Protein AF-A0A928A9N7-F1 (afdb_monomer_lite)

Foldseek 3Di:
DVVLQVVLLVCQDPVNQQVLFVVLVVLLLVVAAQPDDVGSVVLLLVLCVVVVQWQWDAFDQGMWTGGNHGTDDDGPQDDPDSDDSPPVPDDRDPVNDDDVVRSVVGSVRSVVSSVVCVVVPD

Secondary structure (DSSP, 8-state):
-HHHHHHHHHHTSHHHHHHHHHHHHHHHHTTS---STTHHHHHHHHHHHHTTTEEEEEETTEEEEEESS-EEEEETTS-SSSS-----TT---GGGS--HHHHHHHHHHHHHHHHHHHHHH-

Sequence (122 aa):
MEEIRERLNYQASEKEVEKVGNIVRQRLLERIPNYYQGGANGLLNRIINRLGGHFVTAFRLGYAGFGVNQFYISYDYYDSTFKHVKVEYKTVSDDLFLTSHDIDTIVNGLMIKVEDYLEEFG

Organism: NCBI:txid315405

Radius of gyration: 15.91 Å; chains: 1; bounding box: 43×23×45 Å

pLDDT: mean 84.78, std 14.53, range [40.91, 97.94]

Structure (mmCIF, N/CA/C/O backbone):
data_AF-A0A928A9N7-F1
#
_entry.id   AF-A0A928A9N7-F1
#
loop_
_atom_site.group_PDB
_atom_site.id
_atom_site.type_symbol
_atom_site.label_atom_id
_atom_site.label_alt_id
_atom_site.label_comp_id
_atom_site.label_asym_id
_atom_site.label_entity_id
_atom_site.label_seq_id
_atom_site.pdbx_PDB_ins_code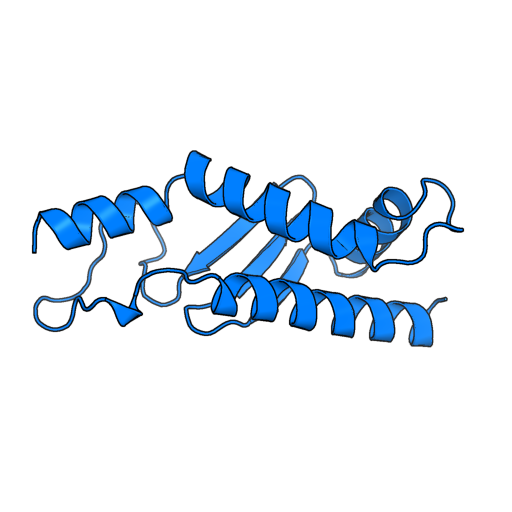
_atom_site.Cartn_x
_atom_site.Cartn_y
_atom_site.Cartn_z
_atom_site.occupancy
_atom_site.B_iso_or_equiv
_atom_site.auth_seq_id
_atom_site.auth_comp_id
_atom_site.auth_asym_id
_atom_site.auth_atom_id
_atom_site.pdbx_PDB_model_num
ATOM 1 N N . MET A 1 1 ? -15.886 -3.552 22.918 1.00 62.94 1 MET A N 1
ATOM 2 C CA . MET A 1 1 ? -16.508 -2.786 21.812 1.00 62.94 1 MET A CA 1
ATOM 3 C C . MET A 1 1 ? -15.847 -1.424 21.642 1.00 62.94 1 MET A C 1
ATOM 5 O O . MET A 1 1 ? -15.367 -1.177 20.546 1.00 62.94 1 MET A O 1
ATOM 9 N N . GLU A 1 2 ? -15.748 -0.595 22.693 1.00 71.31 2 GLU A N 1
ATOM 10 C CA . GLU A 1 2 ? -15.001 0.684 22.659 1.00 71.31 2 GLU A CA 1
ATOM 11 C C . GLU A 1 2 ? -13.538 0.483 22.212 1.00 71.31 2 GLU A C 1
ATOM 13 O O . GLU A 1 2 ? -13.111 1.057 21.219 1.00 71.31 2 GLU A O 1
ATOM 18 N N . GLU A 1 3 ? -12.823 -0.453 22.846 1.00 77.56 3 GLU A N 1
ATOM 19 C CA . GLU A 1 3 ? -11.409 -0.751 22.558 1.00 77.56 3 GLU A CA 1
ATOM 20 C C . GLU A 1 3 ? -11.160 -1.227 21.113 1.00 77.56 3 GLU A C 1
ATOM 22 O O . GLU A 1 3 ? -10.233 -0.777 20.442 1.00 77.56 3 GLU A O 1
ATOM 27 N N . ILE A 1 4 ? -12.015 -2.114 20.592 1.00 79.00 4 ILE A N 1
ATOM 28 C CA . ILE A 1 4 ? -11.904 -2.604 19.208 1.00 79.00 4 ILE A CA 1
ATOM 29 C C . ILE A 1 4 ? -12.144 -1.449 18.226 1.00 79.00 4 ILE A C 1
ATOM 31 O O . ILE A 1 4 ? -11.435 -1.319 17.232 1.00 79.00 4 ILE A O 1
ATOM 35 N N . ARG A 1 5 ? -13.099 -0.562 18.528 1.00 78.00 5 ARG A N 1
ATOM 36 C CA . ARG A 1 5 ? -13.392 0.616 17.707 1.00 78.00 5 ARG A CA 1
ATOM 37 C C . ARG A 1 5 ? -12.240 1.619 17.707 1.00 78.00 5 ARG A C 1
ATOM 39 O O . ARG A 1 5 ? -11.907 2.146 16.651 1.00 78.00 5 ARG A O 1
ATOM 46 N N . GLU A 1 6 ? -11.624 1.871 18.857 1.00 82.56 6 GLU A N 1
ATOM 47 C CA . GLU A 1 6 ? -10.438 2.727 18.963 1.00 82.56 6 GLU A CA 1
ATOM 48 C C . GLU A 1 6 ? -9.273 2.173 18.142 1.00 82.56 6 GLU A C 1
ATOM 50 O O . GLU A 1 6 ? -8.668 2.906 17.361 1.00 82.56 6 GLU A O 1
ATOM 55 N N . ARG A 1 7 ? -9.017 0.863 18.235 1.00 85.81 7 ARG A N 1
ATOM 56 C CA . ARG A 1 7 ? -7.993 0.188 17.427 1.00 85.81 7 ARG A CA 1
ATOM 57 C C . ARG A 1 7 ? -8.289 0.277 15.927 1.00 85.81 7 ARG A C 1
ATOM 59 O O . ARG A 1 7 ? -7.380 0.547 15.147 1.00 85.81 7 ARG A O 1
ATOM 66 N N . LEU A 1 8 ? -9.546 0.099 15.516 1.00 84.88 8 LEU A N 1
ATOM 67 C CA . LEU A 1 8 ? -9.966 0.215 14.114 1.00 84.88 8 LEU A CA 1
ATOM 68 C C . LEU A 1 8 ? -9.848 1.652 13.587 1.00 84.88 8 LEU A C 1
ATOM 70 O O . LEU A 1 8 ? -9.446 1.857 12.441 1.00 84.88 8 LEU A O 1
ATOM 74 N N . ASN A 1 9 ? -10.151 2.653 14.415 1.00 83.44 9 ASN A N 1
ATOM 75 C CA . ASN A 1 9 ? -9.932 4.058 14.070 1.00 83.44 9 ASN A CA 1
ATOM 76 C C . ASN A 1 9 ? -8.436 4.379 13.956 1.00 83.44 9 ASN A C 1
ATOM 78 O O . ASN A 1 9 ? -8.034 5.103 13.050 1.00 83.44 9 ASN A O 1
ATOM 82 N N . TYR A 1 10 ? -7.607 3.831 14.849 1.00 88.88 10 TYR A N 1
ATOM 83 C CA . TYR A 1 10 ? -6.157 3.999 14.790 1.00 88.88 10 TYR A CA 1
ATOM 84 C C . TYR A 1 10 ? -5.562 3.368 13.525 1.00 88.88 10 TYR A C 1
ATOM 86 O O . TYR A 1 10 ? -4.787 4.019 12.830 1.00 88.88 10 TYR A O 1
ATOM 94 N N . GLN A 1 11 ? -5.979 2.150 13.173 1.00 90.81 11 GLN A N 1
ATOM 95 C CA . GLN A 1 11 ? -5.579 1.481 11.931 1.00 90.81 11 GLN A CA 1
ATOM 96 C C . GLN A 1 11 ? -5.930 2.297 10.677 1.00 90.81 11 GLN A C 1
ATOM 98 O O . GLN A 1 11 ? -5.157 2.324 9.722 1.00 90.81 11 GLN A O 1
ATOM 103 N N . ALA A 1 12 ? -7.089 2.961 10.671 1.00 87.38 12 ALA A N 1
ATOM 104 C CA . ALA A 1 12 ? -7.527 3.812 9.565 1.00 87.38 12 ALA A CA 1
ATOM 105 C C . ALA A 1 12 ? -6.967 5.247 9.632 1.00 87.38 12 ALA A C 1
ATOM 107 O O . ALA A 1 12 ? -7.288 6.073 8.776 1.00 87.38 12 ALA A O 1
ATOM 108 N N . SER A 1 13 ? -6.156 5.568 10.645 1.00 89.31 13 SER A N 1
ATOM 109 C CA . SER A 1 13 ? -5.544 6.888 10.773 1.00 89.31 13 SER A CA 1
ATOM 110 C C . SER A 1 13 ? -4.468 7.105 9.712 1.00 89.31 13 SER A C 1
ATOM 112 O O . SER A 1 13 ? -3.756 6.178 9.328 1.00 89.31 13 SER A O 1
ATOM 114 N N . GLU A 1 14 ? -4.305 8.357 9.287 1.00 90.06 14 GLU A N 1
ATOM 115 C CA . GLU A 1 14 ? -3.295 8.762 8.302 1.00 90.06 14 GLU A CA 1
ATOM 116 C C . GLU A 1 14 ? -1.891 8.275 8.679 1.00 90.06 14 GLU A C 1
ATOM 118 O O . GLU A 1 14 ? -1.193 7.696 7.852 1.00 90.06 14 GLU A O 1
ATOM 123 N N . LYS A 1 15 ? -1.517 8.408 9.957 1.00 92.44 15 LYS A N 1
ATOM 124 C CA . LYS A 1 15 ? -0.209 7.985 10.469 1.00 92.44 15 LYS A CA 1
ATOM 125 C C . LYS A 1 15 ? 0.029 6.481 10.317 1.00 92.44 15 LYS A C 1
ATOM 127 O O . LYS A 1 15 ? 1.133 6.070 9.959 1.00 92.44 15 LYS A O 1
ATOM 132 N N . GLU A 1 16 ? -0.969 5.652 10.627 1.00 94.19 16 GLU A N 1
ATOM 133 C CA . GLU A 1 16 ? -0.800 4.199 10.518 1.00 94.19 16 GLU A CA 1
ATOM 134 C C . GLU A 1 16 ? -0.820 3.758 9.050 1.00 94.19 16 GLU A C 1
ATOM 136 O O . GLU A 1 16 ? -0.001 2.931 8.650 1.00 94.19 16 GLU A O 1
ATOM 141 N N . VAL A 1 17 ? -1.664 4.376 8.219 1.00 94.00 17 VAL A N 1
ATOM 142 C CA . VAL A 1 17 ? -1.685 4.143 6.767 1.00 94.00 17 VAL A CA 1
ATOM 143 C C . VAL A 1 17 ? -0.353 4.533 6.121 1.00 94.00 17 VAL A C 1
ATOM 145 O O . VAL A 1 17 ? 0.177 3.765 5.319 1.00 94.00 17 VAL A O 1
ATOM 148 N N . GLU A 1 18 ? 0.235 5.671 6.492 1.00 94.62 18 GLU A N 1
ATOM 149 C CA . GLU A 1 18 ? 1.547 6.105 6.001 1.00 94.62 18 GLU A CA 1
ATOM 150 C C . GLU A 1 18 ? 2.647 5.112 6.396 1.00 94.62 18 GLU A C 1
ATOM 152 O O . GLU A 1 18 ? 3.456 4.698 5.564 1.00 94.62 18 GLU A O 1
ATOM 157 N N . LYS A 1 19 ? 2.650 4.664 7.655 1.00 95.94 19 LYS A N 1
ATOM 158 C CA . LYS A 1 19 ? 3.596 3.658 8.147 1.00 95.94 19 LYS A CA 1
ATOM 159 C C . LYS A 1 19 ? 3.485 2.344 7.372 1.00 95.94 19 LYS A C 1
ATOM 161 O O . LYS A 1 19 ? 4.509 1.803 6.955 1.00 95.94 19 LYS A O 1
ATOM 166 N N . VAL A 1 20 ? 2.270 1.841 7.147 1.00 96.50 20 VAL A N 1
ATOM 167 C CA . VAL A 1 20 ? 2.044 0.645 6.317 1.00 96.50 20 VAL A CA 1
ATOM 168 C C . VAL A 1 20 ? 2.512 0.896 4.884 1.00 96.50 20 VAL A C 1
ATOM 170 O O . VAL A 1 20 ? 3.211 0.062 4.311 1.00 96.50 20 VAL A O 1
ATOM 173 N N . GLY A 1 21 ? 2.215 2.069 4.328 1.00 96.38 21 GLY A N 1
ATOM 174 C CA . GLY A 1 21 ? 2.650 2.470 2.995 1.00 96.38 21 GLY A CA 1
ATOM 175 C C . GLY A 1 21 ? 4.162 2.496 2.822 1.00 96.38 21 GLY A C 1
ATOM 176 O O . GLY A 1 21 ? 4.664 2.045 1.794 1.00 96.38 21 GLY A O 1
ATOM 177 N N . ASN A 1 22 ? 4.901 2.946 3.837 1.00 96.31 22 ASN A N 1
ATOM 178 C CA . ASN A 1 22 ? 6.362 2.916 3.843 1.00 96.31 22 ASN A CA 1
ATOM 179 C C . ASN A 1 22 ? 6.899 1.479 3.821 1.00 96.31 22 ASN A C 1
ATOM 181 O O . ASN A 1 22 ? 7.817 1.186 3.055 1.00 96.31 22 ASN A O 1
ATOM 185 N N . ILE A 1 23 ? 6.288 0.570 4.589 1.00 97.25 23 ILE A N 1
ATOM 186 C CA . ILE A 1 23 ? 6.652 -0.856 4.594 1.00 97.25 23 ILE A CA 1
ATOM 187 C C . ILE A 1 23 ? 6.385 -1.484 3.222 1.00 97.25 23 ILE A C 1
ATOM 189 O O . ILE A 1 23 ? 7.264 -2.142 2.663 1.00 97.25 23 ILE A O 1
ATOM 193 N N . VAL A 1 24 ? 5.191 -1.267 2.660 1.00 97.12 24 VAL A N 1
ATOM 194 C CA . VAL A 1 24 ? 4.820 -1.788 1.336 1.00 97.12 24 VAL A CA 1
ATOM 195 C C . VAL A 1 24 ? 5.762 -1.236 0.272 1.00 97.12 24 VAL A C 1
ATOM 197 O O . VAL A 1 24 ? 6.288 -2.006 -0.528 1.00 97.12 24 VAL A O 1
ATOM 200 N N . ARG A 1 25 ? 6.028 0.077 0.283 1.00 95.69 25 ARG A N 1
ATOM 201 C CA . ARG A 1 25 ? 6.934 0.726 -0.670 1.00 95.69 25 ARG A CA 1
ATOM 202 C C . ARG A 1 25 ? 8.329 0.126 -0.590 1.00 95.69 25 ARG A C 1
ATOM 204 O O . ARG A 1 25 ? 8.873 -0.232 -1.626 1.00 95.69 25 ARG A O 1
ATOM 211 N N . GLN A 1 26 ? 8.898 0.005 0.607 1.00 95.88 26 GLN A N 1
ATOM 212 C CA . GLN A 1 26 ? 10.236 -0.554 0.781 1.00 95.88 26 GLN A CA 1
ATOM 213 C C . GLN A 1 26 ? 10.321 -1.971 0.199 1.00 95.88 26 GLN A C 1
ATOM 215 O O . GLN A 1 26 ? 11.150 -2.226 -0.670 1.00 95.88 26 GLN A O 1
ATOM 220 N N . ARG A 1 27 ? 9.415 -2.862 0.617 1.00 96.69 27 ARG A N 1
ATOM 221 C CA . ARG A 1 27 ? 9.396 -4.260 0.159 1.00 96.69 27 ARG A CA 1
ATOM 222 C C . ARG A 1 27 ? 9.170 -4.387 -1.344 1.00 96.69 27 ARG A C 1
ATOM 224 O O . ARG A 1 27 ? 9.683 -5.306 -1.973 1.00 96.69 27 ARG A O 1
ATOM 231 N N . LEU A 1 28 ? 8.388 -3.478 -1.920 1.00 94.94 28 LEU A N 1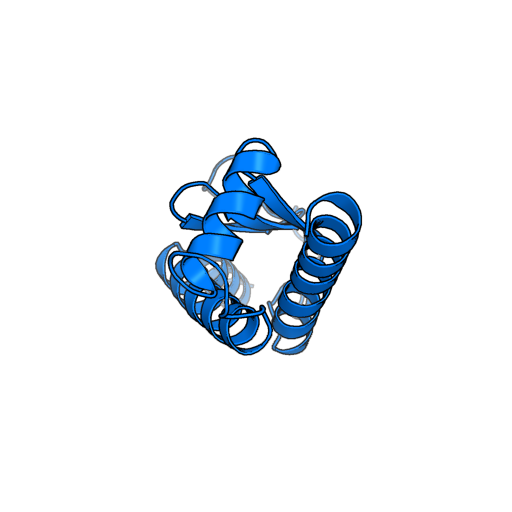
ATOM 232 C CA . LEU A 1 28 ? 8.165 -3.427 -3.355 1.00 94.94 28 LEU A CA 1
ATOM 233 C C . LEU A 1 28 ? 9.445 -2.996 -4.089 1.00 94.94 28 LEU A C 1
ATOM 235 O O . LEU A 1 28 ? 9.890 -3.681 -5.002 1.00 94.94 28 LEU A O 1
ATOM 239 N N . LEU A 1 29 ? 10.083 -1.903 -3.661 1.00 94.12 29 LEU A N 1
ATOM 240 C CA . LEU A 1 29 ? 11.310 -1.388 -4.282 1.00 94.12 29 LEU A CA 1
ATOM 241 C C . LEU A 1 29 ? 12.490 -2.365 -4.195 1.00 94.12 29 LEU A C 1
ATOM 243 O O . LEU A 1 29 ? 13.341 -2.352 -5.078 1.00 94.12 29 LEU A O 1
ATOM 247 N N . GLU A 1 30 ? 12.535 -3.213 -3.165 1.00 94.94 30 GLU A N 1
ATOM 248 C CA . GLU A 1 30 ? 13.518 -4.299 -3.035 1.00 94.94 30 GLU A CA 1
ATOM 249 C C . GLU A 1 30 ? 13.339 -5.404 -4.094 1.00 94.94 30 GLU A C 1
ATOM 251 O O . GLU A 1 30 ? 14.286 -6.132 -4.386 1.00 94.94 30 GLU A O 1
ATOM 256 N N . ARG A 1 31 ? 12.141 -5.532 -4.678 1.00 93.38 31 ARG A N 1
ATOM 257 C CA . ARG A 1 31 ? 11.789 -6.571 -5.662 1.00 93.38 31 ARG A CA 1
ATOM 258 C C . ARG A 1 31 ? 11.728 -6.059 -7.098 1.00 93.38 31 ARG A C 1
ATOM 260 O O . ARG A 1 31 ? 11.888 -6.842 -8.030 1.00 93.38 31 ARG A O 1
ATOM 267 N N . ILE A 1 32 ? 11.469 -4.767 -7.285 1.00 91.38 32 ILE A N 1
ATOM 268 C CA . ILE A 1 32 ? 11.378 -4.139 -8.604 1.00 91.38 32 ILE A CA 1
ATOM 269 C C . ILE A 1 32 ? 12.778 -4.012 -9.240 1.00 91.38 32 ILE A C 1
ATOM 271 O O . ILE A 1 32 ? 13.734 -3.645 -8.551 1.00 91.38 32 ILE A O 1
ATOM 275 N N . PRO A 1 33 ? 12.919 -4.214 -10.567 1.00 87.50 33 PRO A N 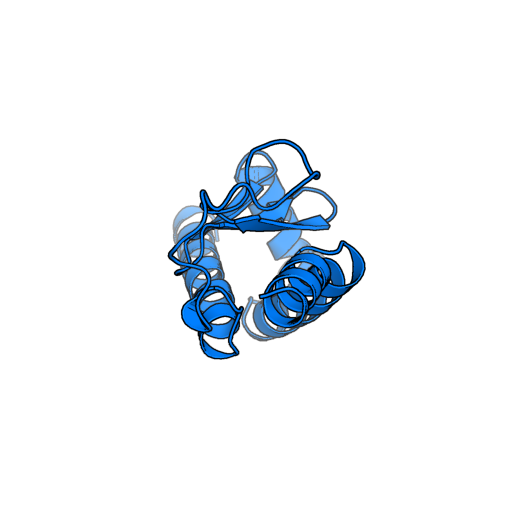1
ATOM 276 C CA . PRO A 1 33 ? 14.176 -3.962 -11.261 1.00 87.50 33 PRO A CA 1
ATOM 277 C C . PRO A 1 33 ? 14.689 -2.523 -11.103 1.00 87.50 33 PRO A C 1
ATOM 279 O O . PRO A 1 33 ? 13.956 -1.547 -11.266 1.00 87.50 33 PRO A O 1
ATOM 282 N N . ASN A 1 34 ? 15.987 -2.375 -10.837 1.00 89.94 34 ASN A N 1
ATOM 283 C CA . ASN A 1 34 ? 16.605 -1.080 -10.536 1.00 89.94 34 ASN A CA 1
ATOM 284 C C . ASN A 1 34 ? 17.380 -0.451 -11.710 1.00 89.94 34 ASN A C 1
ATOM 286 O O . ASN A 1 34 ? 17.949 0.625 -11.539 1.00 89.94 34 ASN A O 1
ATOM 290 N N . TYR A 1 35 ? 17.402 -1.082 -12.887 1.00 84.06 35 TYR A N 1
ATOM 291 C CA . TYR A 1 35 ? 18.174 -0.615 -14.047 1.00 84.06 35 TYR A CA 1
ATOM 292 C C . TYR A 1 35 ? 17.488 0.501 -14.861 1.00 84.06 35 TYR A C 1
ATOM 294 O O . TYR A 1 35 ? 18.069 1.016 -15.814 1.00 84.06 35 TYR A O 1
ATOM 302 N N . TYR A 1 36 ? 16.267 0.908 -14.498 1.00 83.50 36 TYR A N 1
ATOM 303 C CA . TYR A 1 36 ? 15.561 2.025 -15.135 1.00 83.50 36 TYR A CA 1
ATOM 304 C C . TYR A 1 36 ? 16.119 3.387 -14.697 1.00 83.50 36 TYR A C 1
ATOM 306 O O . TYR A 1 36 ? 16.665 3.548 -13.605 1.00 83.50 36 TYR A O 1
ATOM 314 N N . GLN A 1 37 ? 15.934 4.417 -15.530 1.00 82.56 37 GLN A N 1
ATOM 315 C CA . GLN A 1 37 ? 16.267 5.795 -15.158 1.00 82.56 37 GLN A CA 1
ATOM 316 C C . GLN A 1 37 ? 15.476 6.212 -13.905 1.00 82.56 37 GLN A C 1
ATOM 318 O O . GLN A 1 37 ? 14.245 6.220 -13.916 1.00 82.56 37 GLN A O 1
ATOM 323 N N . GLY A 1 38 ? 16.192 6.578 -12.836 1.00 86.75 38 GLY A N 1
ATOM 324 C CA . GLY A 1 38 ? 15.607 6.844 -11.514 1.00 86.75 38 GLY A CA 1
ATOM 325 C C . GLY A 1 38 ? 15.475 5.605 -10.614 1.00 86.75 38 GLY A C 1
ATOM 326 O O . GLY A 1 38 ? 14.862 5.687 -9.550 1.00 86.75 38 GLY A O 1
ATOM 327 N N . GLY A 1 39 ? 16.040 4.465 -11.020 1.00 91.44 39 GLY A N 1
ATOM 328 C CA . GLY A 1 39 ? 16.015 3.207 -10.279 1.00 91.44 39 GLY A CA 1
ATOM 329 C C . GLY A 1 39 ? 14.610 2.624 -10.126 1.00 91.44 39 GLY A C 1
ATOM 330 O O . GLY A 1 39 ? 13.693 2.952 -10.881 1.00 91.44 39 GLY A O 1
ATOM 331 N N . ALA A 1 40 ? 14.424 1.797 -9.095 1.00 91.69 40 ALA A N 1
ATOM 332 C CA . ALA A 1 40 ? 13.129 1.195 -8.772 1.00 91.69 40 ALA A CA 1
ATOM 333 C C . ALA A 1 40 ? 12.032 2.249 -8.506 1.00 91.69 40 ALA A C 1
ATOM 335 O O . ALA A 1 40 ? 10.888 2.065 -8.910 1.00 91.69 40 ALA A O 1
ATOM 336 N N . ASN A 1 41 ? 12.381 3.395 -7.901 1.00 90.81 41 ASN A N 1
ATOM 337 C CA . ASN A 1 41 ? 11.444 4.511 -7.701 1.00 90.81 41 ASN A CA 1
ATOM 338 C C . ASN A 1 41 ? 11.010 5.144 -9.029 1.00 90.81 41 ASN A C 1
ATOM 340 O O . ASN A 1 41 ? 9.840 5.476 -9.211 1.00 90.81 41 ASN A O 1
ATOM 344 N N . GLY A 1 42 ? 11.949 5.302 -9.964 1.00 91.38 42 GLY A N 1
ATOM 345 C CA . GLY A 1 42 ? 11.659 5.789 -11.309 1.00 91.38 42 GLY A CA 1
ATOM 346 C C . GLY A 1 42 ? 10.689 4.871 -12.048 1.00 91.38 42 GLY A C 1
ATOM 347 O O . GLY A 1 42 ? 9.723 5.357 -12.635 1.00 91.38 42 GLY A O 1
ATOM 348 N N . LEU A 1 43 ? 10.903 3.553 -11.969 1.00 91.62 43 LEU A N 1
ATOM 349 C CA . LEU A 1 43 ? 9.991 2.563 -12.544 1.00 91.62 43 LEU A CA 1
ATOM 350 C C . LEU A 1 43 ? 8.612 2.603 -11.869 1.00 91.62 43 LEU A C 1
ATOM 352 O O . LEU A 1 43 ? 7.605 2.717 -12.564 1.00 91.62 43 LEU A O 1
ATOM 356 N N . LEU A 1 44 ? 8.5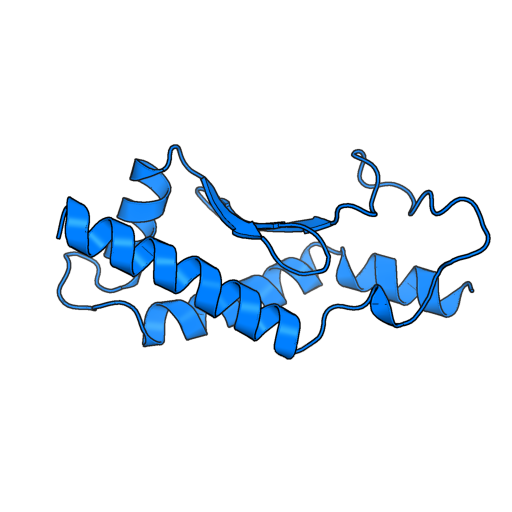53 2.615 -10.536 1.00 91.56 44 LEU A N 1
ATOM 357 C CA . LEU A 1 44 ? 7.293 2.710 -9.793 1.00 91.56 44 LEU A CA 1
ATOM 358 C C . LEU A 1 44 ? 6.474 3.948 -10.201 1.00 91.56 44 LEU A C 1
ATOM 360 O O . LEU A 1 44 ? 5.282 3.837 -10.480 1.00 91.56 44 LEU A O 1
ATOM 364 N N . ASN A 1 45 ? 7.113 5.115 -10.317 1.00 90.69 45 ASN A N 1
ATOM 365 C CA . ASN A 1 45 ? 6.441 6.343 -10.753 1.00 90.69 45 ASN A CA 1
ATOM 366 C C . ASN A 1 45 ? 5.923 6.250 -12.196 1.00 90.69 45 ASN A C 1
ATOM 368 O O . ASN A 1 45 ? 4.841 6.755 -12.495 1.00 90.69 45 ASN A O 1
ATOM 372 N N . ARG A 1 46 ? 6.665 5.598 -13.102 1.00 90.19 46 ARG A N 1
ATOM 373 C CA . ARG A 1 46 ? 6.202 5.359 -14.481 1.00 90.19 46 ARG A CA 1
ATOM 374 C C . ARG A 1 46 ? 4.958 4.478 -14.502 1.00 90.19 46 ARG A C 1
ATOM 376 O O . ARG A 1 46 ? 4.005 4.825 -15.195 1.00 90.19 46 ARG A O 1
ATOM 383 N N . ILE A 1 47 ? 4.951 3.404 -13.714 1.00 90.94 47 ILE A N 1
ATOM 384 C CA . ILE A 1 47 ? 3.810 2.488 -13.592 1.00 90.94 47 ILE A CA 1
ATOM 385 C C . ILE A 1 47 ? 2.581 3.238 -13.071 1.00 90.94 47 ILE A C 1
ATOM 387 O O . ILE A 1 47 ? 1.530 3.202 -13.708 1.00 90.94 47 ILE A O 1
ATOM 391 N N . ILE A 1 48 ? 2.720 3.988 -11.971 1.00 90.62 48 ILE A N 1
ATOM 392 C CA . ILE A 1 48 ? 1.624 4.788 -11.396 1.00 90.62 48 ILE A CA 1
ATOM 393 C C . ILE A 1 48 ? 1.051 5.750 -12.443 1.00 90.62 48 ILE A C 1
ATOM 395 O O . ILE A 1 48 ? -0.160 5.783 -12.651 1.00 90.62 48 ILE A O 1
ATOM 399 N N . ASN A 1 49 ? 1.910 6.496 -13.143 1.00 89.62 49 ASN A N 1
ATOM 400 C CA . ASN A 1 49 ? 1.473 7.445 -14.168 1.00 89.62 49 ASN A CA 1
ATOM 401 C C . ASN A 1 49 ? 0.782 6.755 -15.350 1.00 89.62 49 ASN A C 1
ATOM 403 O O . ASN A 1 49 ? -0.208 7.271 -15.868 1.00 89.62 49 ASN A O 1
ATOM 407 N N . ARG A 1 50 ? 1.279 5.587 -15.775 1.00 87.75 50 ARG A N 1
ATOM 408 C CA . ARG A 1 50 ? 0.695 4.820 -16.882 1.00 87.75 50 ARG A CA 1
ATOM 409 C C . ARG A 1 50 ? -0.706 4.323 -16.546 1.00 87.75 50 ARG A C 1
ATOM 411 O O . ARG A 1 50 ? -1.587 4.388 -17.395 1.00 87.75 50 ARG A O 1
ATOM 418 N N . LEU A 1 51 ? -0.917 3.884 -15.309 1.00 85.12 51 LEU A N 1
ATOM 419 C CA . LEU A 1 51 ? -2.190 3.355 -14.820 1.00 85.12 51 LEU A CA 1
ATOM 420 C C . LEU A 1 51 ? -3.175 4.461 -14.392 1.00 85.12 51 LEU A C 1
ATOM 422 O O . LEU A 1 51 ? -4.022 4.253 -13.527 1.00 85.12 51 LEU A O 1
ATOM 426 N N . GLY A 1 52 ? -3.062 5.661 -14.970 1.00 83.56 52 GLY A N 1
ATOM 427 C CA . GLY A 1 52 ? -3.968 6.775 -14.682 1.00 83.56 52 GLY A CA 1
ATOM 428 C C . GLY A 1 52 ? -3.805 7.366 -13.280 1.00 83.56 52 GLY A C 1
ATOM 429 O O . GLY A 1 52 ? -4.739 7.967 -12.759 1.00 83.56 52 GLY A O 1
ATOM 430 N N . GLY A 1 53 ? -2.637 7.190 -12.656 1.00 84.38 53 GLY A N 1
ATOM 431 C CA . GLY A 1 53 ? -2.326 7.724 -11.331 1.00 84.38 53 GLY A CA 1
ATOM 432 C C . GLY A 1 53 ? -2.721 6.816 -10.166 1.00 84.38 53 GLY A C 1
ATOM 433 O O . GLY A 1 53 ? -2.531 7.223 -9.021 1.00 84.38 53 GLY A O 1
ATOM 434 N N . HIS A 1 54 ? -3.235 5.608 -10.434 1.00 85.75 54 HIS A N 1
ATOM 435 C CA . HIS A 1 54 ? -3.676 4.656 -9.413 1.00 85.75 54 HIS A CA 1
ATOM 436 C C . HIS A 1 54 ? -3.066 3.271 -9.631 1.00 85.75 54 HIS A C 1
ATOM 438 O O . HIS A 1 54 ? -3.449 2.523 -10.529 1.00 85.75 54 HIS A O 1
ATOM 444 N N . PHE A 1 55 ? -2.142 2.896 -8.753 1.00 92.94 55 PHE A N 1
ATOM 445 C CA . PHE A 1 55 ? -1.505 1.587 -8.750 1.00 92.94 55 PHE A CA 1
ATOM 446 C C . PHE A 1 55 ? -1.979 0.782 -7.541 1.00 92.94 55 PHE A C 1
ATOM 448 O O . PHE A 1 55 ? -1.439 0.914 -6.444 1.00 92.94 55 PHE A O 1
ATOM 455 N N . VAL A 1 56 ? -3.036 -0.008 -7.742 1.00 94.00 56 VAL A N 1
ATOM 456 C CA . VAL A 1 56 ? -3.784 -0.673 -6.664 1.00 94.00 56 VAL A CA 1
ATOM 457 C C . VAL A 1 56 ? -3.863 -2.177 -6.815 1.00 94.00 56 VAL A C 1
ATOM 459 O O . VAL A 1 56 ? -3.912 -2.693 -7.932 1.00 94.00 56 VAL A O 1
ATOM 462 N N . THR A 1 57 ? -4.001 -2.857 -5.684 1.00 95.31 57 THR A N 1
ATOM 463 C CA . THR A 1 57 ? -4.388 -4.262 -5.590 1.00 95.31 57 THR A CA 1
ATOM 464 C C . THR A 1 57 ? -5.490 -4.453 -4.552 1.00 95.31 57 THR A C 1
ATOM 466 O O . THR A 1 57 ? -5.621 -3.665 -3.613 1.00 95.31 57 THR A O 1
ATOM 469 N N . ALA A 1 58 ? -6.276 -5.511 -4.724 1.00 93.25 58 ALA A N 1
ATOM 470 C CA . ALA A 1 58 ? -7.207 -5.973 -3.706 1.00 93.25 58 ALA A CA 1
ATOM 471 C C . ALA A 1 58 ? -6.466 -6.749 -2.607 1.00 93.25 58 ALA A C 1
ATOM 473 O O . ALA A 1 58 ? -5.415 -7.350 -2.845 1.00 93.25 58 ALA A O 1
ATOM 474 N N . PHE A 1 59 ? -7.044 -6.748 -1.413 1.00 93.31 59 PHE A N 1
ATOM 475 C CA . PHE A 1 59 ? -6.700 -7.610 -0.292 1.00 93.31 59 PHE A CA 1
ATOM 476 C C . PHE A 1 59 ? -7.969 -7.874 0.531 1.00 93.31 59 PHE A C 1
ATOM 478 O O . PHE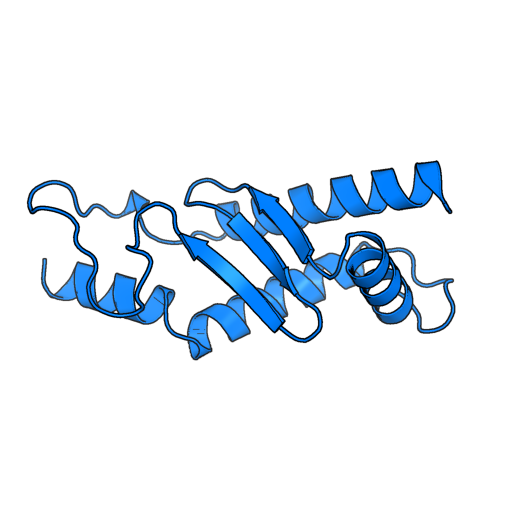 A 1 59 ? -9.045 -7.367 0.230 1.00 93.31 59 PHE A O 1
ATOM 485 N N . ARG A 1 60 ? -7.863 -8.674 1.589 1.00 90.31 60 ARG A N 1
ATOM 486 C CA . ARG A 1 60 ? -9.015 -9.167 2.355 1.00 90.31 60 ARG A CA 1
ATOM 487 C C . ARG A 1 60 ? -9.946 -8.082 2.922 1.00 90.31 60 ARG A C 1
ATOM 489 O O . ARG A 1 60 ? -11.133 -8.351 3.072 1.00 90.31 60 ARG A O 1
ATOM 496 N N . LEU A 1 61 ? -9.429 -6.898 3.268 1.00 88.38 61 LEU A N 1
ATOM 497 C CA . LEU A 1 61 ? -10.237 -5.813 3.850 1.00 88.38 61 LEU A CA 1
ATOM 498 C C . LEU A 1 61 ? -10.664 -4.738 2.833 1.00 88.38 61 LEU A C 1
ATOM 500 O O . LEU A 1 61 ? -11.336 -3.787 3.232 1.00 88.38 61 LEU A O 1
ATOM 504 N N . GLY A 1 62 ? -10.268 -4.860 1.563 1.00 90.19 62 GLY A N 1
ATOM 505 C CA . GLY A 1 62 ? -10.596 -3.903 0.505 1.00 90.19 62 GLY A CA 1
ATOM 506 C C . GLY A 1 62 ? -9.457 -3.736 -0.496 1.00 90.19 62 GLY A C 1
ATOM 507 O O . GLY A 1 62 ? -8.952 -4.709 -1.055 1.00 90.19 62 GLY A O 1
ATOM 508 N N . TYR A 1 63 ? -9.015 -2.499 -0.717 1.00 92.19 63 TYR A N 1
ATOM 509 C CA . TYR A 1 63 ? -7.986 -2.169 -1.706 1.00 92.19 63 TYR A CA 1
ATOM 510 C C . TYR A 1 63 ? -6.865 -1.345 -1.094 1.00 92.19 63 TYR A C 1
ATOM 512 O O . TYR A 1 63 ? -7.098 -0.479 -0.255 1.00 92.19 63 TYR A O 1
ATOM 520 N N . ALA A 1 64 ? -5.641 -1.571 -1.554 1.00 95.06 64 ALA A N 1
ATOM 521 C CA . ALA A 1 64 ? -4.499 -0.761 -1.167 1.00 95.06 64 ALA A CA 1
ATOM 522 C C . ALA A 1 64 ? -3.597 -0.489 -2.364 1.00 95.06 64 ALA A C 1
ATOM 524 O O . ALA A 1 64 ? -3.543 -1.268 -3.321 1.00 95.06 64 ALA A O 1
ATOM 525 N N . GLY A 1 65 ? -2.881 0.626 -2.319 1.00 94.94 65 GLY A N 1
ATOM 526 C CA . GLY A 1 65 ? -2.025 0.996 -3.427 1.00 94.94 65 GLY A CA 1
ATOM 527 C C . GLY A 1 65 ? -1.413 2.374 -3.319 1.00 94.94 65 GLY A C 1
ATOM 528 O O . GLY A 1 65 ? -1.521 3.062 -2.306 1.00 94.94 65 GLY A O 1
ATOM 529 N N . PHE A 1 66 ? -0.765 2.767 -4.406 1.00 94.06 66 PHE A N 1
ATOM 530 C CA . PHE A 1 66 ? -0.106 4.051 -4.549 1.00 94.06 66 PHE A CA 1
ATOM 531 C C . PHE A 1 66 ? -0.898 4.947 -5.498 1.00 94.06 66 PHE A C 1
ATOM 533 O O . PHE A 1 66 ? -1.170 4.584 -6.643 1.00 94.06 66 PHE A O 1
ATOM 540 N N . GLY A 1 67 ? -1.256 6.128 -5.004 1.00 87.50 67 GLY A N 1
ATOM 541 C CA . GLY A 1 67 ? -1.626 7.273 -5.823 1.00 87.50 67 GLY A CA 1
ATOM 542 C C . GLY A 1 67 ? -0.397 8.114 -6.177 1.00 87.50 67 GLY A C 1
ATOM 543 O O . GLY A 1 67 ? 0.706 7.846 -5.698 1.00 87.50 67 GLY A O 1
ATOM 544 N N . VAL A 1 68 ? -0.608 9.186 -6.948 1.00 76.50 68 VAL A N 1
ATOM 545 C CA . VAL A 1 68 ? 0.450 10.085 -7.461 1.00 76.50 68 VAL A CA 1
ATOM 546 C C . VAL A 1 68 ? 1.438 10.567 -6.385 1.00 76.50 68 VAL A C 1
ATOM 548 O O . VAL A 1 68 ? 2.603 10.758 -6.705 1.00 76.50 68 VAL A O 1
ATOM 551 N N . ASN A 1 69 ? 1.033 10.698 -5.113 1.00 77.81 69 ASN A N 1
ATOM 552 C CA . ASN A 1 69 ? 1.927 11.149 -4.033 1.00 77.81 69 ASN A CA 1
ATOM 553 C C . ASN A 1 69 ? 1.796 10.390 -2.706 1.00 77.81 69 ASN A C 1
ATOM 555 O O . ASN A 1 69 ? 2.479 10.732 -1.744 1.00 77.81 69 ASN A O 1
ATOM 559 N N . GLN A 1 70 ? 0.932 9.381 -2.613 1.00 86.62 70 GLN A N 1
ATOM 560 C CA . GLN A 1 70 ? 0.615 8.772 -1.321 1.00 86.62 70 GLN A CA 1
ATOM 561 C C . GLN A 1 70 ? 0.241 7.307 -1.457 1.00 86.62 70 GLN A C 1
ATOM 563 O O . GLN A 1 70 ? -0.316 6.883 -2.469 1.00 86.62 70 GLN A O 1
ATOM 568 N N . PHE A 1 71 ? 0.529 6.543 -0.412 1.00 94.19 71 PHE A N 1
ATOM 569 C CA . PHE A 1 71 ? -0.090 5.243 -0.225 1.00 94.19 71 PHE A CA 1
ATOM 570 C C . PHE A 1 71 ? -1.475 5.429 0.394 1.00 94.19 71 PHE A C 1
ATOM 572 O O . PHE A 1 71 ? -1.674 6.331 1.206 1.00 94.19 71 PHE A O 1
ATOM 579 N N . TYR A 1 72 ? -2.425 4.583 0.021 1.00 92.31 72 TYR A N 1
ATOM 580 C CA . TYR A 1 72 ? -3.750 4.580 0.621 1.00 92.31 72 TYR A CA 1
ATOM 581 C C . TYR A 1 72 ? -4.265 3.161 0.814 1.00 92.31 72 TYR A C 1
ATOM 583 O O . TYR A 1 72 ? -3.896 2.239 0.084 1.00 92.31 72 TYR A O 1
ATOM 591 N N . ILE A 1 73 ? -5.160 3.023 1.789 1.00 91.44 73 ILE A N 1
ATOM 592 C CA . ILE A 1 73 ? -5.970 1.830 2.005 1.00 91.44 73 ILE A CA 1
ATOM 593 C C . ILE A 1 73 ? -7.428 2.276 1.992 1.00 91.44 73 ILE A C 1
ATOM 595 O O . ILE A 1 73 ? -7.820 3.173 2.737 1.00 91.44 73 ILE A O 1
ATOM 599 N N . SER A 1 74 ? -8.219 1.664 1.123 1.00 87.94 74 SER A N 1
ATOM 600 C CA . SER A 1 74 ? -9.670 1.773 1.106 1.00 87.94 74 SER A CA 1
ATOM 601 C C . SER A 1 74 ? -10.227 0.494 1.713 1.00 87.94 74 SER A C 1
ATOM 603 O O . SER A 1 74 ? -10.001 -0.594 1.186 1.00 87.94 74 SER A O 1
ATOM 605 N N . TYR A 1 75 ? -10.889 0.628 2.858 1.00 83.81 75 TYR A N 1
ATOM 606 C CA . TYR A 1 75 ? -11.499 -0.493 3.557 1.00 83.81 75 TYR A CA 1
ATOM 607 C C . TYR A 1 75 ? -12.972 -0.602 3.155 1.00 83.81 75 TYR A C 1
ATOM 609 O O . TYR A 1 75 ? -13.718 0.355 3.353 1.00 83.81 75 TYR A O 1
ATOM 617 N N . ASP A 1 76 ? -13.410 -1.764 2.671 1.00 77.06 76 ASP A N 1
ATOM 618 C CA . ASP A 1 76 ? -14.793 -1.972 2.202 1.00 77.06 76 ASP A CA 1
ATOM 619 C C . ASP A 1 76 ? -15.832 -1.813 3.329 1.00 77.06 76 ASP A C 1
ATOM 621 O O . ASP A 1 76 ? -16.991 -1.479 3.096 1.00 77.06 76 ASP A O 1
ATOM 625 N N . TYR A 1 77 ? -15.406 -2.026 4.575 1.00 65.50 77 TYR A N 1
ATOM 626 C CA . TYR A 1 77 ? -16.247 -1.961 5.773 1.00 65.50 77 TYR A CA 1
ATOM 627 C C . TYR A 1 77 ? -16.293 -0.565 6.425 1.00 65.50 77 TYR A C 1
ATOM 629 O O . TYR A 1 77 ? -16.926 -0.392 7.470 1.00 65.50 77 TYR A O 1
ATOM 637 N N . TYR A 1 78 ? -15.611 0.430 5.848 1.00 62.28 78 TYR A N 1
ATOM 638 C CA . TYR A 1 78 ? -15.603 1.813 6.330 1.00 62.28 78 TYR A CA 1
ATOM 639 C C . TYR A 1 78 ? -16.410 2.681 5.350 1.00 62.28 78 TYR A C 1
ATOM 641 O O . TYR A 1 78 ? -16.088 2.746 4.169 1.00 62.28 78 TYR A O 1
ATOM 649 N N . ASP A 1 79 ? -17.474 3.343 5.824 1.00 53.44 79 ASP A N 1
ATOM 650 C CA . ASP A 1 79 ? -18.298 4.217 4.973 1.00 53.44 79 ASP A CA 1
ATOM 651 C C . ASP A 1 79 ? -17.484 5.429 4.467 1.00 53.44 79 ASP A C 1
ATOM 653 O O . ASP A 1 79 ? -16.631 5.982 5.161 1.00 53.44 79 ASP A O 1
ATOM 657 N N . SER A 1 80 ? -17.797 5.824 3.235 1.00 40.91 80 SER A N 1
ATOM 658 C CA . SER A 1 80 ? -17.213 6.805 2.308 1.00 40.91 80 SER A CA 1
ATOM 659 C C . SER A 1 80 ? -16.967 8.233 2.819 1.00 40.91 80 SER A C 1
ATOM 661 O O . SER A 1 80 ? -16.456 9.082 2.089 1.00 40.91 80 SER A O 1
ATOM 663 N N . THR A 1 81 ? -17.271 8.522 4.078 1.00 42.66 81 THR A N 1
ATOM 664 C CA . THR A 1 81 ? -16.850 9.754 4.746 1.00 42.66 81 THR A CA 1
ATOM 665 C C . THR A 1 81 ? -16.104 9.349 6.000 1.00 42.66 81 THR A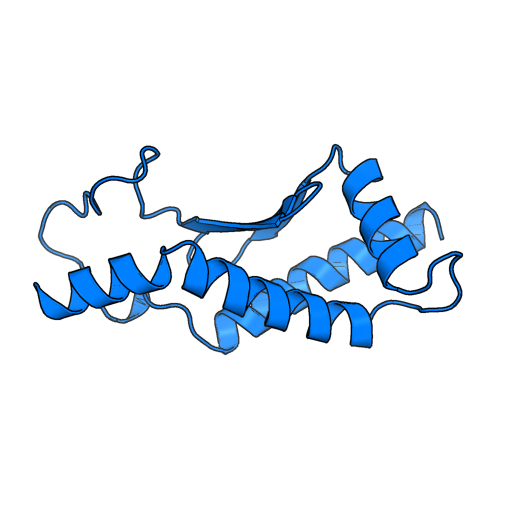 C 1
ATOM 667 O O . THR A 1 81 ? -16.621 8.563 6.779 1.00 42.66 81 THR A O 1
ATOM 670 N N . PHE A 1 82 ? -14.890 9.873 6.189 1.00 46.75 82 PHE A N 1
ATOM 671 C CA . PHE A 1 82 ? -13.945 9.631 7.296 1.00 46.75 82 PHE A CA 1
ATOM 672 C C . PHE A 1 82 ? -14.492 9.915 8.721 1.00 46.75 82 PHE A C 1
ATOM 674 O O . PHE A 1 82 ? -13.821 10.525 9.552 1.00 46.75 82 PHE A O 1
ATOM 681 N N . LYS A 1 83 ? -15.719 9.510 9.051 1.00 47.09 83 LYS A N 1
ATOM 682 C CA . LYS A 1 83 ? -16.363 9.661 10.348 1.00 47.09 83 LYS A CA 1
ATOM 683 C C . LYS A 1 83 ? -17.299 8.485 10.584 1.00 47.09 83 LYS A C 1
ATOM 685 O O . LYS A 1 83 ? -18.400 8.424 10.056 1.00 47.09 83 LYS A O 1
ATOM 690 N N . HIS A 1 84 ? -16.848 7.635 11.498 1.00 45.81 84 HIS A N 1
ATOM 691 C CA . HIS A 1 84 ? -17.563 6.518 12.095 1.00 45.81 84 HIS A CA 1
ATOM 692 C C . HIS A 1 84 ? -17.665 5.278 11.212 1.00 45.81 84 HIS A C 1
ATOM 694 O O . HIS A 1 84 ? -18.440 5.211 10.268 1.00 45.81 84 HIS A O 1
ATOM 700 N N . VAL A 1 85 ? -16.948 4.241 11.653 1.00 51.88 85 VAL A N 1
ATOM 701 C CA . VAL A 1 85 ? -17.319 2.837 11.472 1.00 51.88 85 VAL A CA 1
ATOM 702 C C . VAL A 1 85 ? -18.829 2.722 11.715 1.00 51.88 85 VAL A C 1
ATOM 704 O O . VAL A 1 85 ? -19.277 2.698 12.864 1.00 51.88 85 VAL A O 1
ATOM 707 N N . LYS A 1 86 ? -19.621 2.721 10.641 1.00 48.28 86 LYS A N 1
ATOM 708 C CA . LYS A 1 86 ? -21.055 2.436 10.674 1.00 48.28 86 LYS A CA 1
ATOM 709 C C . LYS A 1 86 ? -21.227 0.926 10.527 1.00 48.28 86 LYS A C 1
ATOM 711 O O . LYS A 1 86 ? -21.966 0.440 9.684 1.00 48.28 86 LYS A O 1
ATOM 716 N N . VAL A 1 87 ? -20.496 0.178 11.355 1.00 51.69 87 VAL A N 1
ATOM 717 C CA . VAL A 1 87 ? -20.824 -1.224 11.594 1.00 51.69 87 VAL A CA 1
ATOM 718 C C . VAL A 1 87 ? -22.119 -1.161 12.382 1.00 51.69 87 VAL A C 1
ATOM 720 O O . VAL A 1 87 ? -22.112 -0.864 13.579 1.00 51.69 87 VAL A O 1
ATOM 723 N N . GLU A 1 88 ? -23.246 -1.315 11.685 1.00 49.59 88 GLU A N 1
ATOM 724 C CA . GLU A 1 88 ? -24.519 -1.566 12.344 1.00 49.59 88 GLU A CA 1
ATOM 725 C C . GLU A 1 88 ? -24.288 -2.706 13.340 1.00 49.59 88 GLU A C 1
ATOM 727 O O . GLU A 1 88 ? -23.798 -3.784 13.002 1.00 49.59 88 GLU A O 1
ATOM 732 N N . TYR A 1 89 ? -24.485 -2.380 14.616 1.00 45.53 89 TYR A N 1
ATOM 733 C CA . TYR A 1 89 ? -24.012 -3.152 15.756 1.00 45.53 89 TYR A CA 1
ATOM 734 C C . TYR A 1 89 ? -24.443 -4.624 15.665 1.00 45.53 89 TYR A C 1
ATOM 736 O O . TYR A 1 89 ? -25.622 -4.923 15.856 1.00 45.53 89 TYR A O 1
ATOM 744 N N . LYS A 1 90 ? -23.463 -5.519 15.433 1.00 49.66 90 LYS A N 1
ATOM 745 C CA . LYS A 1 90 ? -23.357 -6.901 15.968 1.00 49.66 90 LYS A CA 1
ATOM 746 C C . LYS A 1 90 ? -22.064 -7.651 15.575 1.00 49.66 90 LYS A C 1
ATOM 748 O O . LYS A 1 90 ? -21.788 -8.676 16.187 1.00 49.66 90 LYS A O 1
ATOM 753 N N . THR A 1 91 ? -21.262 -7.157 14.625 1.00 60.34 91 THR A N 1
ATOM 754 C CA . THR A 1 91 ? -20.183 -7.929 13.958 1.00 60.34 91 THR A CA 1
ATOM 755 C C . THR A 1 91 ? -18.826 -7.209 13.890 1.00 60.34 91 THR A C 1
ATOM 757 O O . THR A 1 91 ? -18.156 -7.244 12.863 1.00 60.34 91 THR A O 1
ATOM 760 N N . VAL A 1 92 ? -18.405 -6.509 14.951 1.00 65.88 92 VAL A N 1
ATOM 761 C CA . VAL A 1 92 ? -17.009 -6.034 15.024 1.00 65.88 92 VAL A CA 1
ATOM 762 C C . VAL A 1 92 ? -16.163 -7.164 15.608 1.00 65.88 92 VAL A C 1
ATOM 764 O O . VAL A 1 92 ? -16.360 -7.532 16.767 1.00 65.88 92 VAL A O 1
ATOM 767 N N . SER A 1 93 ? -15.247 -7.711 14.814 1.00 72.31 93 SER A N 1
ATOM 768 C CA . SER A 1 93 ? -14.374 -8.826 15.193 1.00 72.31 93 SER A CA 1
ATOM 769 C C . SER A 1 93 ? -12.914 -8.551 14.845 1.00 72.31 93 SER A C 1
ATOM 771 O O . SER A 1 93 ? -12.590 -7.605 14.125 1.00 72.31 93 SER A O 1
ATOM 773 N N . ASP A 1 94 ? -12.022 -9.372 15.404 1.00 77.00 94 ASP A N 1
ATOM 774 C CA . ASP A 1 94 ? -10.574 -9.239 15.212 1.00 77.00 94 ASP A CA 1
ATOM 775 C C . ASP A 1 94 ? -10.127 -9.462 13.759 1.00 77.00 94 ASP A C 1
ATOM 777 O O . ASP A 1 94 ? -9.034 -9.052 13.373 1.00 77.00 94 ASP A O 1
ATOM 781 N N . ASP A 1 95 ? -10.975 -10.071 12.931 1.00 81.44 95 ASP A N 1
ATOM 782 C CA . ASP A 1 95 ? -10.743 -10.203 11.497 1.00 81.44 95 ASP A CA 1
ATOM 783 C C . ASP A 1 95 ? -10.679 -8.842 10.791 1.00 81.44 95 ASP A C 1
ATOM 785 O O . ASP A 1 95 ? -9.997 -8.723 9.784 1.00 81.44 95 ASP A O 1
ATOM 789 N N . LEU A 1 96 ? -11.279 -7.776 11.316 1.00 84.69 96 LEU A N 1
ATOM 790 C CA . LEU A 1 96 ? -11.212 -6.444 10.702 1.00 84.69 96 LEU A CA 1
ATOM 791 C C . LEU A 1 96 ? -9.839 -5.759 10.850 1.00 84.69 96 LEU A C 1
ATOM 793 O O . LEU A 1 96 ? -9.617 -4.682 10.286 1.00 84.69 96 LEU A O 1
ATOM 797 N N . PHE A 1 97 ? -8.904 -6.365 11.586 1.00 89.25 97 PHE A N 1
ATOM 798 C CA . PHE A 1 97 ? -7.555 -5.834 11.733 1.00 89.25 97 PHE A CA 1
ATOM 799 C C . PHE A 1 97 ? -6.628 -6.268 10.600 1.00 89.25 97 PHE A C 1
ATOM 801 O O . PHE A 1 97 ? -6.647 -7.412 10.143 1.00 89.25 97 PHE A O 1
ATOM 808 N N . LEU A 1 98 ? -5.792 -5.329 10.166 1.00 91.62 98 LEU A N 1
ATOM 809 C CA . LEU A 1 98 ? -4.724 -5.551 9.210 1.00 91.62 98 LEU A CA 1
ATOM 810 C C . LEU A 1 98 ? -3.646 -6.425 9.852 1.00 91.62 98 LEU A C 1
ATOM 812 O O . LEU A 1 98 ? -3.172 -6.160 10.957 1.00 91.62 98 LEU A O 1
ATOM 816 N N . THR A 1 99 ? -3.239 -7.461 9.134 1.00 94.50 99 THR A N 1
ATOM 817 C CA . THR A 1 99 ? -2.210 -8.405 9.572 1.00 94.50 99 THR A CA 1
ATOM 818 C C . THR A 1 99 ? -0.965 -8.298 8.696 1.00 94.50 99 THR A C 1
ATOM 820 O O . THR A 1 99 ? -0.979 -7.693 7.623 1.00 94.50 99 THR A O 1
ATOM 823 N N . SER A 1 100 ? 0.136 -8.927 9.114 1.00 94.44 100 SER A N 1
ATOM 824 C CA . SER A 1 100 ? 1.323 -9.058 8.257 1.00 94.44 100 SER A CA 1
ATOM 825 C C . SER A 1 100 ? 1.011 -9.790 6.949 1.00 94.44 100 SER A C 1
ATOM 827 O O . SER A 1 100 ? 1.540 -9.417 5.907 1.00 94.44 100 SER A O 1
ATOM 829 N N . HIS A 1 101 ? 0.105 -10.771 6.988 1.00 95.69 101 HIS A N 1
ATOM 830 C CA . HIS A 1 101 ? -0.340 -11.498 5.803 1.00 95.69 101 HIS A CA 1
ATOM 831 C C . HIS A 1 101 ? -1.062 -10.589 4.798 1.00 95.69 101 HIS A C 1
ATOM 833 O O . HIS A 1 101 ? -0.887 -10.730 3.587 1.00 95.69 101 HIS A O 1
ATOM 839 N N . ASP A 1 102 ? -1.832 -9.615 5.287 1.00 96.25 102 ASP A N 1
ATOM 840 C CA . ASP A 1 102 ? -2.480 -8.622 4.430 1.00 96.25 102 ASP A CA 1
ATOM 841 C C . ASP A 1 102 ? -1.429 -7.722 3.748 1.00 96.25 102 ASP A C 1
ATOM 843 O O . ASP A 1 102 ? -1.527 -7.468 2.549 1.00 96.25 102 ASP A O 1
ATOM 847 N N . ILE A 1 103 ? -0.368 -7.316 4.461 1.00 96.88 103 ILE A N 1
ATOM 848 C CA . ILE A 1 103 ? 0.760 -6.560 3.877 1.00 96.88 103 ILE A CA 1
ATOM 849 C C . ILE A 1 103 ? 1.462 -7.381 2.789 1.00 96.88 103 ILE A C 1
ATOM 851 O O . ILE A 1 103 ? 1.738 -6.857 1.709 1.00 96.88 103 ILE A O 1
ATOM 855 N N . ASP A 1 104 ? 1.730 -8.663 3.043 1.00 97.25 104 ASP A N 1
ATOM 856 C CA . ASP A 1 104 ? 2.351 -9.556 2.058 1.00 97.25 104 ASP A CA 1
ATOM 857 C C . ASP A 1 104 ? 1.470 -9.710 0.811 1.00 97.25 104 ASP A C 1
ATOM 859 O O . ASP A 1 104 ? 1.966 -9.654 -0.315 1.00 97.25 104 ASP A O 1
ATOM 863 N N . THR A 1 105 ? 0.153 -9.831 1.002 1.00 97.62 105 THR A N 1
ATOM 864 C CA . THR A 1 105 ? -0.834 -9.894 -0.086 1.00 97.62 105 THR A CA 1
ATOM 865 C C . THR A 1 105 ? -0.814 -8.622 -0.929 1.00 97.62 105 THR A C 1
ATOM 867 O O . THR A 1 105 ? -0.783 -8.704 -2.157 1.00 97.62 105 THR A O 1
ATOM 870 N N . ILE A 1 106 ? -0.756 -7.448 -0.291 1.00 97.94 106 ILE A N 1
ATOM 871 C CA . ILE A 1 106 ? -0.659 -6.161 -0.988 1.00 97.94 106 ILE A CA 1
ATOM 872 C C . ILE A 1 106 ? 0.637 -6.090 -1.804 1.00 97.94 106 ILE A C 1
ATOM 874 O O . ILE A 1 106 ? 0.605 -5.765 -2.988 1.00 97.94 106 ILE A O 1
ATOM 878 N N . VAL A 1 107 ? 1.786 -6.427 -1.210 1.00 97.62 107 VAL A N 1
ATOM 879 C CA . VAL A 1 107 ? 3.073 -6.400 -1.926 1.00 97.62 107 VAL A CA 1
ATOM 880 C C . VAL A 1 107 ? 3.053 -7.354 -3.121 1.00 97.62 107 VAL A C 1
ATOM 882 O O . VAL A 1 107 ? 3.466 -6.971 -4.212 1.00 97.62 107 VAL A O 1
ATOM 885 N N . ASN A 1 108 ? 2.550 -8.576 -2.944 1.00 97.50 108 ASN A N 1
ATOM 886 C CA . ASN A 1 108 ? 2.481 -9.567 -4.017 1.00 97.50 108 ASN A CA 1
ATOM 887 C C . ASN A 1 108 ? 1.541 -9.136 -5.146 1.00 97.50 108 ASN A C 1
ATOM 889 O O . ASN A 1 108 ? 1.920 -9.220 -6.310 1.00 97.50 108 ASN A O 1
ATOM 893 N N . GLY A 1 109 ? 0.353 -8.626 -4.818 1.00 96.88 109 GLY A N 1
ATOM 894 C CA . GLY A 1 109 ? -0.600 -8.158 -5.822 1.00 96.88 109 GLY A CA 1
ATOM 895 C C . GLY A 1 109 ? -0.088 -6.956 -6.619 1.00 96.88 109 GLY A C 1
ATOM 896 O O . GLY A 1 109 ? -0.300 -6.877 -7.828 1.00 96.88 109 GLY A O 1
ATOM 897 N N . LEU A 1 110 ? 0.645 -6.044 -5.974 1.00 96.75 110 LEU A N 1
ATOM 898 C CA . LEU A 1 110 ? 1.329 -4.962 -6.682 1.00 96.75 110 LEU A CA 1
ATOM 899 C C . LEU A 1 110 ? 2.462 -5.498 -7.565 1.00 96.75 110 LEU A C 1
ATOM 901 O O . LEU A 1 110 ? 2.586 -5.056 -8.700 1.00 96.75 110 LEU A O 1
ATOM 905 N N . MET A 1 111 ? 3.252 -6.467 -7.097 1.00 96.50 111 MET A N 1
ATOM 906 C CA . MET A 1 111 ? 4.332 -7.053 -7.902 1.00 96.50 111 MET A CA 1
ATOM 907 C C . MET A 1 111 ? 3.839 -7.743 -9.170 1.00 96.50 111 MET A C 1
ATOM 909 O O . MET A 1 111 ? 4.457 -7.539 -10.205 1.00 96.50 111 MET A O 1
ATOM 913 N N . ILE A 1 112 ? 2.715 -8.463 -9.123 1.00 95.19 112 ILE A N 1
ATOM 914 C CA . ILE A 1 112 ? 2.102 -9.050 -10.329 1.00 95.19 112 ILE A CA 1
ATOM 915 C C . ILE A 1 112 ? 1.847 -7.960 -11.375 1.00 95.19 112 ILE A C 1
ATOM 917 O O . ILE A 1 112 ? 2.231 -8.087 -12.526 1.00 95.19 112 ILE A O 1
ATOM 921 N N . LYS A 1 113 ? 1.301 -6.817 -10.955 1.00 92.94 113 LYS A N 1
ATOM 922 C CA . LYS A 1 113 ? 1.057 -5.690 -11.864 1.00 92.94 113 LYS A CA 1
ATOM 923 C C . LYS A 1 113 ? 2.338 -5.017 -12.363 1.00 92.94 113 LYS A C 1
ATOM 925 O O . LYS A 1 113 ? 2.322 -4.396 -13.423 1.00 92.94 113 LYS A O 1
ATOM 930 N N . VAL A 1 114 ? 3.430 -5.079 -11.596 1.00 93.75 114 VAL A N 1
ATOM 931 C CA . VAL A 1 114 ? 4.749 -4.668 -12.098 1.00 93.75 114 VAL A CA 1
ATOM 932 C C . VAL A 1 114 ? 5.211 -5.629 -13.185 1.00 93.75 114 VAL A C 1
ATOM 934 O O . VAL A 1 114 ? 5.678 -5.168 -14.219 1.00 93.75 114 VAL A O 1
ATOM 937 N N . GLU A 1 115 ? 5.089 -6.935 -12.959 1.00 93.56 115 GLU A N 1
ATOM 938 C CA . GLU A 1 115 ? 5.459 -7.970 -13.927 1.00 93.56 115 GLU A CA 1
ATOM 939 C C . GLU A 1 115 ? 4.648 -7.815 -15.220 1.00 93.56 115 GLU A C 1
ATOM 941 O O . GLU A 1 115 ? 5.257 -7.708 -16.281 1.00 93.56 115 GLU A O 1
ATOM 946 N N . ASP A 1 116 ? 3.326 -7.635 -15.124 1.00 92.12 116 ASP A N 1
ATOM 947 C CA . ASP A 1 116 ? 2.446 -7.353 -16.267 1.00 92.12 116 ASP A CA 1
ATOM 948 C C . ASP A 1 116 ? 2.913 -6.110 -17.049 1.00 92.12 116 ASP A C 1
ATOM 950 O O . ASP A 1 116 ? 3.014 -6.121 -18.276 1.00 92.12 116 ASP A O 1
ATOM 954 N N . TYR A 1 117 ? 3.246 -5.021 -16.342 1.00 91.06 117 TYR A N 1
ATOM 955 C CA . TYR A 1 117 ? 3.751 -3.799 -16.974 1.00 91.06 117 TYR A CA 1
ATOM 956 C C . TYR A 1 117 ? 5.083 -4.032 -17.697 1.00 91.06 117 TYR A C 1
ATOM 958 O O . TYR A 1 117 ? 5.309 -3.475 -18.770 1.00 91.06 117 TYR A O 1
ATOM 966 N N . LEU A 1 118 ? 5.990 -4.803 -17.097 1.00 90.88 118 LEU A N 1
ATOM 967 C CA . LEU A 1 118 ? 7.293 -5.100 -17.686 1.00 90.88 118 LEU A CA 1
ATOM 968 C C . LEU A 1 118 ? 7.170 -6.040 -18.886 1.00 90.88 118 LEU A C 1
ATOM 970 O O . LEU A 1 118 ? 7.932 -5.899 -19.832 1.00 90.88 118 LEU A O 1
ATOM 974 N N . GLU A 1 119 ? 6.215 -6.963 -18.883 1.00 91.62 119 GLU A N 1
ATOM 975 C CA . GLU A 1 119 ? 5.945 -7.812 -20.043 1.00 91.62 119 GLU A CA 1
ATOM 976 C C . GLU A 1 119 ? 5.372 -7.000 -21.214 1.00 91.62 119 GLU A C 1
ATOM 978 O O . GLU A 1 119 ? 5.761 -7.204 -22.363 1.00 91.62 119 GLU A O 1
ATOM 983 N N . GLU A 1 120 ? 4.484 -6.042 -20.933 1.00 89.56 120 GLU A N 1
ATOM 984 C CA . GLU A 1 120 ? 3.831 -5.241 -21.973 1.00 89.56 120 GLU A CA 1
ATOM 985 C C . GLU A 1 120 ? 4.709 -4.086 -22.499 1.00 89.56 120 GLU A C 1
ATOM 987 O O . GLU A 1 120 ? 4.617 -3.717 -23.674 1.00 89.56 120 GLU A O 1
ATOM 992 N N . PHE A 1 121 ? 5.556 -3.492 -21.650 1.00 83.94 121 PHE A N 1
ATOM 993 C CA . PHE A 1 121 ? 6.262 -2.235 -21.949 1.00 83.94 121 PHE A CA 1
ATOM 994 C C . PHE A 1 121 ? 7.765 -2.224 -21.620 1.00 83.94 121 PHE A C 1
ATOM 996 O O . PHE A 1 121 ? 8.398 -1.172 -21.784 1.00 83.94 121 PHE A O 1
ATOM 1003 N N . GLY A 1 122 ? 8.309 -3.316 -21.078 1.00 74.81 122 GLY A N 1
ATOM 1004 C CA . GLY A 1 122 ? 9.667 -3.401 -20.527 1.00 74.81 122 GLY A CA 1
ATOM 1005 C C . GLY A 1 122 ? 10.778 -3.606 -21.540 1.00 74.81 122 GLY A C 1
ATOM 1006 O O . GLY A 1 122 ? 10.545 -4.210 -22.609 1.00 74.81 122 GLY A O 1
#